Protein AF-A0A060Z391-F1 (afdb_monomer)

Organism: Oncorhynchus mykiss (NCBI:txid8022)

Nearest PDB structures (foldseek):
  8oxc-assembly1_A  TM=9.057E-01  e=5.225E-06  Homo sapiens
  8ox9-assembly1_A  TM=9.191E-01  e=5.754E-05  Homo sapiens
  7kyc-assembly1_A  TM=9.332E-01  e=1.771E-03  Saccharomyces cerevisiae S288C
  7kya-assembly1_A  TM=8.882E-01  e=2.962E-03  Saccharomyces cerevisiae S288C
  7ky9-assembly1_A  TM=8.196E-01  e=1.771E-03  Saccharomyces cerevisiae S288C

Secondary structure (DSSP, 8-state):
-EEEEETTEEEE--SSHHHHHHHHHHHHTTEEEEEE-SSEEEEEETTEEEEEEEEEEEEEETTTTEEEEEEEE---

Mean predicted aligned error: 4.72 Å

Solvent-accessible surface area (backbone atoms only — not comparable to full-atom values): 4571 Å² total; per-residue (Å²): 88,58,44,74,85,48,96,90,46,71,44,69,54,53,98,43,72,66,59,35,50,50,55,54,51,38,39,77,72,37,37,36,77,62,47,71,58,94,55,30,40,35,32,31,52,77,84,42,84,44,61,30,40,44,76,44,77,44,70,71,37,89,89,73,73,46,65,50,73,43,67,48,70,79,78,126

Foldseek 3Di:
DWDDPDVVDTQDDDPDPVVRVVQVVCVVVQWHFDDDDPFWTWIGHNNRIWIWGWPDWADADPVVNDTDTDTDTPPD

InterPro domains:
  IPR023299 P-type ATPase, cytoplasmic domain N [G3DSA:3.40.1110.10] (1-76)
  IPR023299 P-type ATPase, cytoplasmic domain N [SSF81660] (6-74)

pLDDT: mean 88.85, std 9.88, range [55.25, 96.75]

Sequence (76 aa):
MPEEKKEGELYYQAQSPDEGALVTAARNFGFVFRSRTPESITVVEMGELVTYELLAVLDFNNVRKRMSVIGESNKH

Radius of gyration: 13.27 Å; Cα contacts (8 Å, |Δi|>4): 119; chains: 1; bounding box: 34×26×38 Å

Structure (mmCIF, N/CA/C/O backbone):
data_AF-A0A060Z391-F1
#
_entry.id   AF-A0A060Z391-F1
#
loop_
_atom_site.group_PDB
_atom_site.id
_atom_site.type_symbol
_atom_site.label_atom_id
_atom_site.label_alt_id
_atom_site.label_comp_id
_atom_site.label_asym_id
_atom_site.label_entity_id
_atom_site.label_seq_id
_atom_site.pdbx_PDB_ins_code
_atom_site.Cartn_x
_atom_site.Cartn_y
_atom_site.Cartn_z
_atom_site.occupancy
_atom_site.B_iso_or_equiv
_atom_site.auth_seq_id
_atom_site.auth_comp_id
_atom_site.auth_asym_id
_atom_site.auth_atom_id
_atom_site.pdbx_PDB_model_num
ATOM 1 N N . MET A 1 1 ? 5.732 -2.076 5.576 1.00 78.56 1 MET A N 1
ATOM 2 C CA . MET A 1 1 ? 4.766 -2.418 6.640 1.00 78.56 1 MET A CA 1
ATOM 3 C C . MET A 1 1 ? 4.504 -1.189 7.496 1.00 78.56 1 MET A C 1
ATOM 5 O O . MET A 1 1 ? 5.414 -0.371 7.611 1.00 78.56 1 MET A O 1
ATOM 9 N N . PRO A 1 2 ? 3.283 -1.014 8.021 1.00 78.38 2 PRO A N 1
ATOM 10 C CA . PRO A 1 2 ? 2.980 0.057 8.956 1.00 78.38 2 PRO A CA 1
ATOM 11 C C . PRO A 1 2 ? 3.488 -0.306 10.357 1.00 78.38 2 PRO A C 1
ATOM 13 O O . PRO A 1 2 ? 3.278 -1.421 10.826 1.00 78.38 2 PRO A O 1
ATOM 16 N N . GLU A 1 3 ? 4.147 0.635 11.02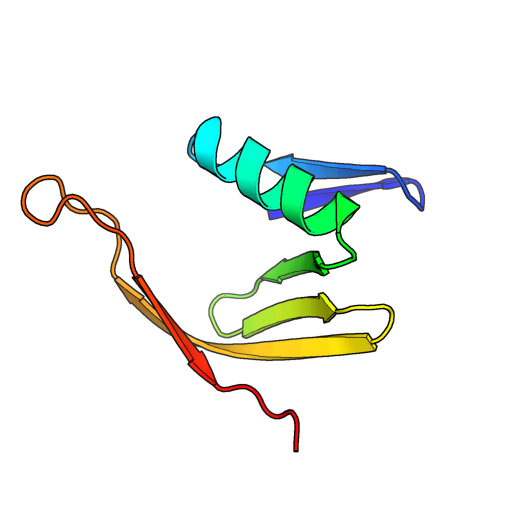1 1.00 77.25 3 GLU A N 1
ATOM 17 C CA . GLU A 1 3 ? 4.498 0.567 12.438 1.00 77.25 3 GLU A CA 1
ATOM 18 C C . GLU A 1 3 ? 3.700 1.629 13.193 1.00 77.25 3 GLU A C 1
ATOM 20 O O . GLU A 1 3 ? 3.777 2.816 12.871 1.00 77.25 3 GLU A O 1
ATOM 25 N N . GLU A 1 4 ? 2.942 1.213 14.205 1.00 72.06 4 GLU A N 1
ATOM 26 C CA . GLU A 1 4 ? 2.186 2.116 15.073 1.00 72.06 4 GLU A CA 1
ATOM 27 C C . GLU A 1 4 ? 2.950 2.265 16.393 1.00 72.06 4 GLU A C 1
ATOM 29 O O . GLU A 1 4 ? 3.039 1.327 17.185 1.00 72.06 4 GLU A O 1
ATOM 34 N N . LYS A 1 5 ? 3.579 3.428 16.605 1.00 59.88 5 LYS A N 1
ATOM 35 C CA . LYS A 1 5 ? 4.350 3.700 17.836 1.00 59.88 5 LYS A CA 1
ATOM 36 C C . LYS A 1 5 ? 3.480 4.297 18.946 1.00 59.88 5 LYS A C 1
ATOM 38 O O . LYS A 1 5 ? 3.785 4.103 20.121 1.00 59.88 5 LYS A O 1
ATOM 43 N N . LYS A 1 6 ? 2.409 5.003 18.567 1.00 61.00 6 LYS A N 1
ATOM 44 C CA . LYS A 1 6 ? 1.345 5.584 19.406 1.00 61.00 6 LYS A CA 1
ATOM 45 C C . LYS A 1 6 ? 0.061 5.681 18.578 1.00 61.00 6 LYS A C 1
ATOM 47 O O . LYS A 1 6 ? 0.139 5.730 17.351 1.00 61.00 6 LYS A O 1
ATOM 52 N N . GLU A 1 7 ? -1.094 5.769 19.233 1.00 55.25 7 GLU A N 1
ATOM 53 C CA . GLU A 1 7 ? -2.384 6.018 18.573 1.00 55.25 7 GLU A CA 1
ATOM 54 C C . GLU A 1 7 ? -2.291 7.285 17.695 1.00 55.25 7 GLU A C 1
ATOM 56 O O . GLU A 1 7 ? -2.083 8.390 18.195 1.00 55.25 7 GLU A O 1
ATOM 61 N N . GLY A 1 8 ? -2.359 7.115 16.369 1.00 62.41 8 GLY A N 1
ATOM 62 C CA . GLY A 1 8 ? -2.240 8.202 15.384 1.00 62.41 8 GLY A CA 1
ATOM 63 C C . GLY A 1 8 ? -0.849 8.400 1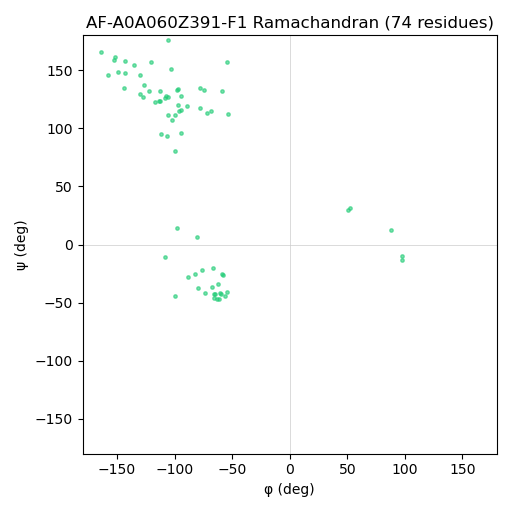4.752 1.00 62.41 8 GLY A C 1
ATOM 64 O O . GLY A 1 8 ? -0.747 9.041 13.698 1.00 62.41 8 GLY A O 1
ATOM 65 N N . GLU A 1 9 ? 0.210 7.799 15.300 1.00 69.38 9 GLU A N 1
ATOM 66 C CA . GLU A 1 9 ? 1.567 7.818 14.731 1.00 69.38 9 GLU A CA 1
ATOM 67 C C . GLU A 1 9 ? 1.860 6.519 13.972 1.00 69.38 9 GLU A C 1
ATOM 69 O O . GLU A 1 9 ? 2.504 5.595 14.474 1.00 69.38 9 GLU A O 1
ATOM 74 N N . LEU A 1 10 ? 1.354 6.472 12.737 1.00 79.06 10 LEU A N 1
ATOM 75 C CA . LEU A 1 10 ? 1.551 5.374 11.794 1.00 79.06 10 LEU A CA 1
ATOM 76 C C . LEU A 1 10 ? 2.716 5.697 10.846 1.00 79.06 10 LEU A C 1
ATOM 78 O O . LEU A 1 10 ? 2.630 6.645 10.057 1.00 79.06 10 LEU A O 1
ATOM 82 N N . TYR A 1 11 ? 3.793 4.916 10.929 1.00 83.00 11 TYR A N 1
ATOM 83 C CA . TYR A 1 11 ? 4.987 5.044 10.093 1.00 83.00 11 TYR A CA 1
ATOM 84 C C . TYR A 1 11 ? 5.027 3.934 9.045 1.00 83.00 11 TYR A C 1
ATOM 86 O O . TYR A 1 11 ? 4.948 2.756 9.380 1.00 83.00 11 TYR A O 1
ATOM 94 N N . TYR A 1 12 ? 5.182 4.292 7.771 1.00 86.25 12 TYR A N 1
ATOM 95 C CA . TYR A 1 12 ? 5.258 3.315 6.687 1.00 86.25 12 TYR A CA 1
ATOM 96 C C . TYR A 1 12 ? 6.707 3.009 6.319 1.00 86.25 12 TYR A C 1
ATOM 98 O O . TYR A 1 12 ? 7.443 3.884 5.871 1.00 86.25 12 TYR A O 1
ATOM 106 N N . GLN A 1 13 ? 7.096 1.743 6.442 1.00 86.62 13 GLN A N 1
ATOM 107 C CA . GLN A 1 13 ? 8.315 1.229 5.824 1.00 86.62 13 GLN A CA 1
ATOM 108 C C . GLN A 1 13 ? 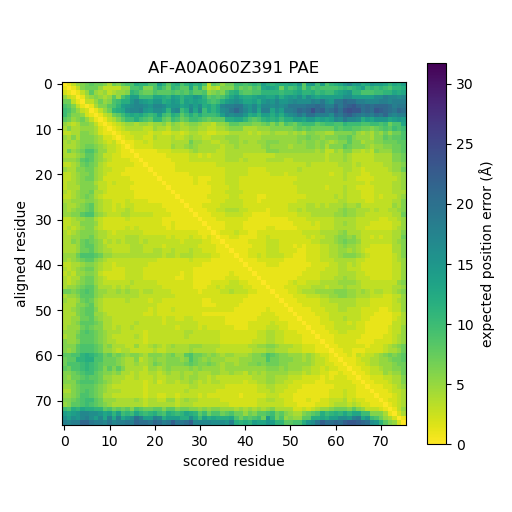7.992 0.730 4.413 1.00 86.62 13 GLN A C 1
ATOM 110 O O . GLN A 1 13 ? 7.175 -0.187 4.255 1.00 86.62 13 GLN A O 1
ATOM 115 N N . ALA A 1 14 ? 8.622 1.324 3.403 1.00 88.00 14 ALA A N 1
ATOM 116 C CA . ALA A 1 14 ? 8.454 0.980 1.992 1.00 88.00 14 ALA A CA 1
ATOM 117 C C . ALA A 1 14 ? 9.793 0.552 1.372 1.00 88.00 14 ALA A C 1
ATOM 119 O O . ALA A 1 14 ? 10.854 0.902 1.890 1.00 88.00 14 ALA A O 1
ATOM 120 N N . GLN A 1 15 ? 9.747 -0.215 0.278 1.00 85.50 15 GLN A N 1
ATOM 121 C CA . GLN A 1 15 ? 10.961 -0.662 -0.420 1.00 85.50 15 GLN A CA 1
ATOM 122 C C . GLN A 1 15 ? 11.592 0.460 -1.250 1.00 85.50 15 GLN A C 1
ATOM 124 O O . GLN A 1 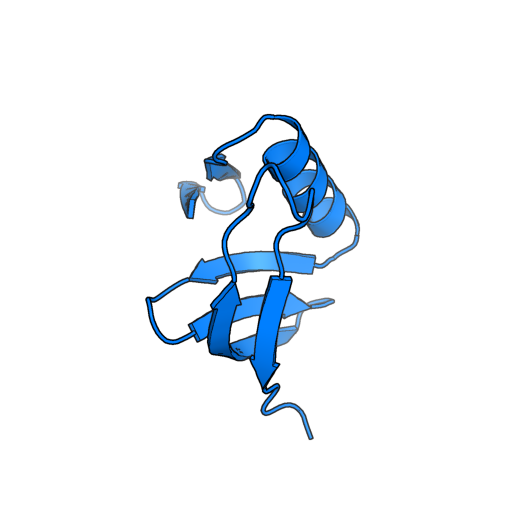15 ? 12.788 0.426 -1.533 1.00 85.50 15 GLN A O 1
ATOM 129 N N . SER A 1 16 ? 10.798 1.471 -1.604 1.00 89.81 16 SER A N 1
ATOM 130 C CA . SER A 1 16 ? 11.245 2.678 -2.288 1.00 89.81 16 SER A CA 1
ATOM 131 C C . SER A 1 16 ? 10.632 3.940 -1.660 1.00 89.81 16 SER A C 1
ATOM 133 O O . SER A 1 16 ? 9.552 3.876 -1.061 1.00 89.81 16 SER A O 1
ATOM 135 N N . PRO A 1 17 ? 11.295 5.106 -1.786 1.00 91.62 17 PRO A N 1
ATOM 136 C CA . PRO A 1 17 ? 10.760 6.373 -1.287 1.00 91.62 17 PRO A CA 1
ATOM 137 C C . PRO A 1 17 ? 9.447 6.770 -1.976 1.00 91.62 17 PRO A C 1
ATOM 139 O O . PRO A 1 17 ? 8.561 7.318 -1.320 1.00 91.62 17 PRO A O 1
ATOM 142 N N . ASP A 1 18 ? 9.293 6.442 -3.261 1.00 91.62 18 ASP A N 1
ATOM 143 C CA . ASP A 1 18 ? 8.092 6.759 -4.038 1.00 91.62 18 ASP A CA 1
ATOM 144 C C . ASP A 1 18 ? 6.869 6.000 -3.509 1.00 91.62 18 ASP A C 1
ATOM 146 O O . ASP A 1 18 ? 5.821 6.595 -3.264 1.00 91.62 18 ASP A O 1
ATOM 150 N N . GLU A 1 19 ? 7.010 4.699 -3.240 1.00 91.12 19 GLU A N 1
ATOM 151 C CA . GLU A 1 19 ? 5.950 3.900 -2.614 1.00 91.12 19 GLU A CA 1
ATOM 152 C C . GLU A 1 19 ? 5.566 4.448 -1.234 1.00 91.12 19 GLU A C 1
ATOM 154 O O . GLU A 1 19 ? 4.381 4.563 -0.916 1.00 91.12 19 GLU A O 1
ATOM 159 N N . GLY A 1 20 ? 6.553 4.836 -0.419 1.00 92.00 20 GLY A N 1
ATOM 160 C CA . GLY A 1 20 ? 6.305 5.440 0.892 1.00 92.00 20 GLY A CA 1
ATOM 161 C C . GLY A 1 20 ? 5.518 6.750 0.796 1.00 92.00 20 GLY A C 1
ATOM 162 O O . GLY A 1 20 ? 4.578 6.972 1.567 1.00 92.00 20 GLY A O 1
ATOM 163 N N . ALA A 1 21 ? 5.854 7.596 -0.179 1.00 92.88 21 ALA A N 1
ATOM 164 C CA . ALA A 1 21 ? 5.142 8.840 -0.448 1.00 92.88 21 ALA A CA 1
ATOM 165 C C . ALA A 1 21 ? 3.700 8.589 -0.921 1.00 92.88 21 ALA A C 1
ATOM 167 O O . ALA A 1 21 ? 2.783 9.243 -0.423 1.00 92.88 21 ALA A O 1
ATOM 168 N N . LEU A 1 22 ? 3.478 7.610 -1.807 1.00 93.88 22 LEU A N 1
ATOM 169 C CA . LEU A 1 22 ? 2.142 7.239 -2.290 1.00 93.88 22 LEU A CA 1
ATOM 170 C C . LEU A 1 22 ? 1.229 6.763 -1.152 1.00 93.88 22 LEU A C 1
ATOM 172 O O . LEU A 1 22 ? 0.100 7.240 -1.032 1.00 93.88 22 LEU A O 1
ATOM 176 N N . VAL A 1 23 ? 1.718 5.880 -0.275 1.00 93.12 23 VAL A N 1
ATOM 177 C CA . VAL A 1 23 ? 0.935 5.375 0.870 1.00 93.12 23 VAL A CA 1
ATOM 178 C C . VAL A 1 23 ? 0.671 6.486 1.895 1.00 93.12 23 VAL A C 1
ATOM 180 O O . VAL A 1 23 ? -0.422 6.579 2.458 1.00 93.12 23 VAL A O 1
ATOM 183 N N . THR A 1 24 ? 1.642 7.378 2.105 1.00 92.00 24 THR A N 1
ATOM 184 C CA . THR A 1 24 ? 1.470 8.545 2.983 1.00 92.00 24 THR A CA 1
ATOM 185 C C . THR A 1 24 ? 0.431 9.519 2.428 1.00 92.00 24 THR A C 1
ATOM 187 O O . THR A 1 24 ? -0.414 10.006 3.177 1.00 92.00 24 THR A O 1
ATOM 190 N N . ALA A 1 25 ? 0.444 9.780 1.120 1.00 94.25 25 ALA A N 1
ATOM 191 C CA . ALA A 1 25 ? -0.562 10.613 0.476 1.00 94.25 25 ALA A CA 1
ATOM 192 C C . ALA A 1 25 ? -1.956 9.981 0.582 1.00 94.25 25 ALA A C 1
ATOM 194 O O . ALA A 1 25 ? -2.885 10.657 1.012 1.00 94.25 25 ALA A O 1
ATOM 195 N N . ALA A 1 26 ? -2.098 8.683 0.286 1.00 94.69 26 ALA A N 1
ATOM 196 C CA . ALA A 1 26 ? -3.369 7.961 0.398 1.00 94.69 26 ALA A CA 1
ATOM 197 C C . ALA A 1 26 ? -3.990 8.085 1.802 1.00 94.69 26 ALA A C 1
ATOM 199 O O . ALA A 1 26 ? -5.183 8.374 1.928 1.00 94.69 26 ALA A O 1
ATOM 200 N N . ARG A 1 27 ? -3.164 7.997 2.856 1.00 92.44 27 ARG A N 1
ATOM 201 C CA . ARG A 1 27 ? -3.591 8.232 4.246 1.00 92.44 27 ARG A CA 1
ATOM 202 C C . ARG A 1 27 ? -4.230 9.611 4.425 1.00 92.44 27 ARG A C 1
ATOM 204 O O . ARG A 1 27 ? -5.268 9.711 5.074 1.00 92.44 27 ARG A O 1
ATOM 211 N N . ASN A 1 28 ? -3.639 10.657 3.849 1.00 91.56 28 ASN A N 1
ATOM 212 C CA . ASN A 1 28 ? -4.161 12.025 3.943 1.00 91.56 28 ASN A CA 1
ATOM 213 C C . ASN A 1 28 ? -5.502 12.202 3.210 1.00 91.56 28 ASN A C 1
ATOM 215 O O . ASN A 1 28 ? -6.246 13.125 3.528 1.00 91.56 28 ASN A O 1
ATOM 219 N N . PHE A 1 29 ? -5.825 11.310 2.271 1.00 94.81 29 PHE A N 1
ATOM 220 C CA . PHE A 1 29 ? -7.099 11.276 1.548 1.00 94.81 29 PHE A CA 1
ATOM 221 C C . PHE A 1 29 ? -8.110 10.275 2.129 1.00 94.81 29 PHE A C 1
ATOM 223 O O . PHE A 1 29 ? -9.104 9.970 1.479 1.00 94.81 29 PHE A O 1
ATOM 230 N N . GLY A 1 30 ? -7.886 9.768 3.346 1.00 92.88 30 GLY A N 1
ATOM 231 C CA . GLY A 1 30 ? -8.833 8.879 4.025 1.00 92.88 30 GLY A CA 1
ATOM 232 C C . GLY A 1 30 ? -8.666 7.392 3.707 1.00 92.88 30 GLY A C 1
ATOM 233 O O . GLY A 1 30 ? -9.533 6.609 4.080 1.00 92.88 30 GLY A O 1
ATOM 234 N N . PHE A 1 31 ? -7.561 6.990 3.071 1.00 95.12 31 PHE A N 1
ATOM 235 C CA . PHE A 1 31 ? -7.218 5.590 2.802 1.00 95.12 31 PHE A CA 1
ATOM 236 C C . PHE A 1 31 ? -5.992 5.185 3.623 1.00 95.12 31 PHE A C 1
ATOM 238 O O . PHE A 1 31 ? -4.848 5.428 3.237 1.00 95.12 31 PHE A O 1
ATOM 245 N N . VAL A 1 32 ? -6.212 4.591 4.793 1.00 94.38 32 VAL A N 1
ATOM 246 C CA . VAL A 1 32 ? -5.136 4.263 5.739 1.00 94.38 32 VAL A CA 1
ATOM 247 C C . VAL A 1 32 ? -4.765 2.793 5.621 1.00 94.38 32 VAL A C 1
ATOM 249 O O . VAL A 1 32 ? -5.531 1.923 6.026 1.00 94.38 32 VAL A O 1
ATOM 252 N N . PHE A 1 33 ? -3.570 2.501 5.113 1.00 93.44 33 PHE A N 1
ATOM 253 C CA . PHE A 1 33 ? -3.033 1.141 5.102 1.00 93.44 33 PHE A CA 1
ATOM 254 C C . PHE A 1 33 ? -2.719 0.689 6.538 1.00 93.44 33 PHE A C 1
ATOM 256 O O . PHE A 1 33 ? -1.862 1.270 7.201 1.00 93.44 33 PHE A O 1
ATOM 263 N N . ARG A 1 34 ? -3.429 -0.325 7.046 1.00 92.00 34 ARG A N 1
ATOM 264 C CA . ARG A 1 34 ? -3.344 -0.747 8.456 1.00 92.00 34 ARG A CA 1
ATOM 265 C C . ARG A 1 34 ? -2.456 -1.953 8.673 1.00 92.00 34 ARG A C 1
ATOM 267 O O . ARG A 1 34 ? -1.690 -1.965 9.628 1.00 92.00 34 ARG A O 1
ATOM 274 N N . SER A 1 35 ? -2.569 -2.965 7.827 1.00 91.12 35 SER A N 1
ATOM 275 C CA . SER A 1 35 ? -1.768 -4.180 7.944 1.00 91.12 35 SER A CA 1
ATOM 276 C C . SER A 1 35 ? -1.814 -4.990 6.655 1.00 91.12 35 SER A C 1
ATOM 278 O O . SER A 1 35 ? -2.631 -4.757 5.764 1.00 91.12 35 SER A O 1
ATOM 280 N N . ARG A 1 36 ? -0.891 -5.944 6.557 1.00 91.00 36 ARG A N 1
ATOM 281 C CA . ARG A 1 36 ? -0.833 -6.931 5.485 1.00 91.00 36 ARG A CA 1
ATOM 282 C C . ARG A 1 36 ? -0.359 -8.259 6.062 1.00 91.00 36 ARG A C 1
ATOM 284 O O . ARG A 1 36 ? 0.635 -8.281 6.788 1.00 91.00 36 ARG A O 1
ATOM 291 N N . THR A 1 37 ? -1.028 -9.340 5.692 1.00 92.12 37 THR A N 1
ATOM 292 C CA . THR A 1 37 ? -0.538 -10.717 5.838 1.00 92.12 37 THR A CA 1
ATOM 293 C C . THR A 1 37 ? -0.130 -11.250 4.455 1.00 92.12 37 THR A C 1
ATOM 295 O O . THR A 1 37 ? -0.280 -10.539 3.453 1.00 92.12 37 THR A O 1
ATOM 298 N N . PRO A 1 38 ? 0.434 -12.464 4.347 1.00 93.25 38 PRO A N 1
ATOM 299 C CA . PRO A 1 38 ? 0.668 -13.065 3.036 1.00 93.25 38 PRO A CA 1
ATOM 300 C C . PRO A 1 38 ? -0.619 -13.247 2.208 1.00 93.25 38 PRO A C 1
ATOM 302 O O . PRO A 1 38 ? -0.539 -13.217 0.985 1.00 93.25 38 PRO A O 1
ATOM 305 N N . GLU A 1 39 ? -1.783 -13.363 2.854 1.00 95.38 39 GLU A N 1
ATOM 306 C CA . GLU A 1 39 ? -3.081 -13.647 2.226 1.00 95.38 39 GLU A CA 1
ATOM 307 C C . GLU A 1 39 ? -4.047 -12.454 2.194 1.00 95.38 39 GLU A C 1
ATOM 309 O O . GLU A 1 39 ? -5.077 -12.534 1.532 1.00 95.38 39 GLU A O 1
ATOM 314 N N . SER A 1 40 ? -3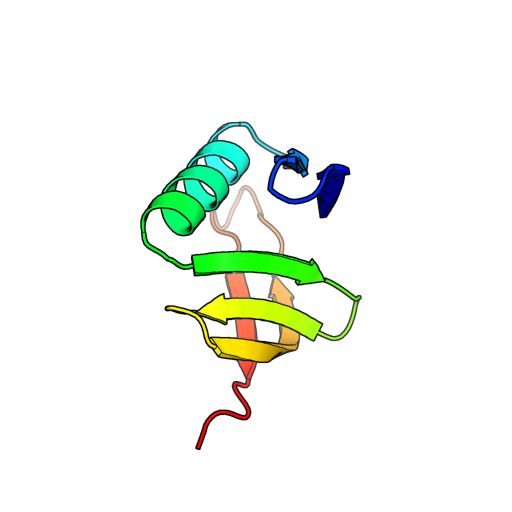.779 -11.348 2.897 1.00 95.19 40 SER A N 1
ATOM 315 C CA . SER A 1 40 ? -4.713 -10.215 2.925 1.00 95.19 40 SER A CA 1
ATOM 316 C C . SER A 1 40 ? -4.067 -8.853 3.162 1.00 95.19 40 SER A C 1
ATOM 318 O O . SER A 1 40 ? -2.937 -8.726 3.644 1.00 95.19 40 SER A O 1
ATOM 320 N N . ILE A 1 41 ? -4.807 -7.806 2.803 1.00 95.06 41 ILE A N 1
ATOM 321 C CA . ILE A 1 41 ? -4.465 -6.403 3.035 1.00 95.06 41 ILE A CA 1
ATOM 322 C C . ILE A 1 41 ? -5.640 -5.725 3.734 1.00 95.06 41 ILE A C 1
ATOM 324 O O . ILE A 1 41 ? -6.757 -5.736 3.223 1.00 95.06 41 ILE A O 1
ATOM 328 N N . THR A 1 42 ? -5.375 -5.077 4.866 1.00 94.06 42 THR A N 1
ATOM 329 C CA . THR A 1 42 ? -6.384 -4.331 5.621 1.00 94.06 42 THR A CA 1
ATOM 330 C C . THR A 1 42 ? -6.154 -2.833 5.470 1.00 94.06 42 THR A C 1
ATOM 332 O O . THR A 1 42 ? -5.057 -2.320 5.728 1.00 94.06 42 THR A O 1
ATOM 335 N N . VAL A 1 43 ? -7.206 -2.116 5.086 1.00 94.25 43 VAL A N 1
ATOM 336 C CA . VAL A 1 43 ? -7.215 -0.666 4.863 1.00 94.25 43 VAL A CA 1
ATOM 337 C C . VAL A 1 43 ? -8.400 -0.058 5.610 1.00 94.25 43 VAL A C 1
ATOM 339 O O . VAL A 1 43 ? -9.448 -0.681 5.732 1.00 94.25 43 VAL A O 1
ATOM 342 N N . VAL A 1 44 ? -8.249 1.159 6.126 1.00 94.12 44 VAL A N 1
ATOM 343 C CA . VAL A 1 44 ? -9.399 1.990 6.501 1.00 94.12 44 VAL A CA 1
ATOM 344 C C . VAL A 1 44 ? -9.725 2.893 5.324 1.00 94.12 44 VAL A C 1
ATOM 346 O O . VAL A 1 44 ? -8.905 3.735 4.966 1.00 94.12 44 VAL A O 1
ATOM 349 N N . GLU A 1 45 ? 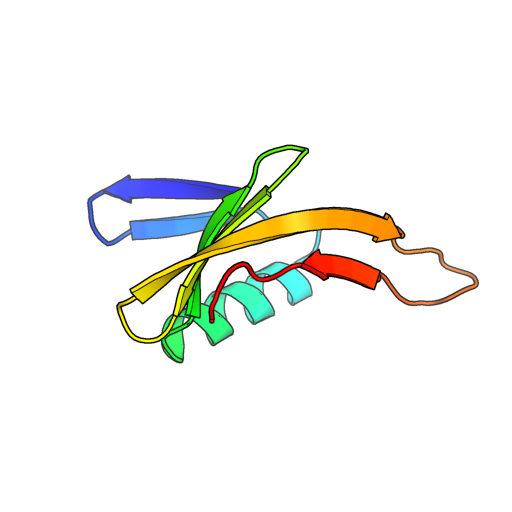-10.903 2.725 4.741 1.00 94.69 45 GLU A N 1
ATOM 350 C CA . GLU A 1 45 ? -11.423 3.520 3.633 1.00 94.69 45 GLU A CA 1
ATOM 351 C C . GLU A 1 45 ? -12.496 4.460 4.152 1.00 94.69 45 GLU A C 1
ATOM 353 O O . GLU A 1 45 ? -13.570 4.020 4.555 1.00 94.69 45 GLU A O 1
ATOM 358 N N . MET A 1 46 ? -12.222 5.761 4.163 1.00 94.00 46 MET A N 1
ATOM 359 C CA . MET A 1 46 ? -13.199 6.778 4.565 1.00 94.00 46 MET A CA 1
ATOM 360 C C . MET A 1 46 ? -13.843 6.507 5.941 1.00 94.00 46 MET A C 1
ATOM 362 O O . MET A 1 46 ? -14.986 6.879 6.186 1.00 94.00 46 MET A O 1
ATOM 366 N N . GLY A 1 47 ? -13.096 5.870 6.851 1.00 92.44 47 GLY A N 1
ATOM 367 C CA . GLY A 1 47 ? -13.551 5.499 8.195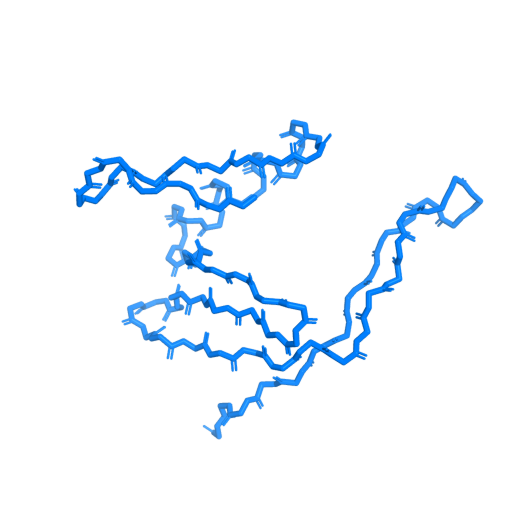 1.00 92.44 47 GLY A CA 1
ATOM 368 C C . GLY A 1 47 ? -14.027 4.049 8.348 1.00 92.44 47 GLY A C 1
ATOM 369 O O . GLY A 1 47 ? -14.181 3.593 9.478 1.00 92.44 47 GLY A O 1
ATOM 370 N N . GLU A 1 48 ? -14.189 3.299 7.259 1.00 94.00 48 GLU A N 1
ATOM 371 C CA . GLU A 1 48 ? -14.597 1.891 7.289 1.00 94.00 48 GLU A CA 1
ATOM 372 C C . GLU A 1 48 ? -13.395 0.953 7.177 1.00 94.00 48 GLU A C 1
ATOM 374 O O . GLU A 1 48 ? -12.545 1.120 6.307 1.00 94.00 48 GLU A O 1
ATOM 379 N N . LEU A 1 49 ? -13.325 -0.064 8.037 1.00 93.69 49 LEU A N 1
ATOM 380 C CA . LEU A 1 49 ? -12.297 -1.098 7.937 1.00 93.69 49 LEU A CA 1
ATOM 381 C C . LEU A 1 49 ? -12.664 -2.090 6.824 1.00 93.69 49 LEU A C 1
ATOM 383 O O . LEU A 1 49 ? -13.677 -2.781 6.920 1.00 93.69 49 LEU A O 1
ATOM 387 N N . VAL A 1 50 ? -11.824 -2.182 5.796 1.00 95.31 50 VAL A N 1
ATOM 388 C CA . VAL A 1 50 ? -11.998 -3.072 4.643 1.00 95.31 50 VAL A CA 1
ATOM 389 C C . VAL A 1 50 ? -10.789 -3.994 4.530 1.00 95.31 50 VAL A C 1
ATOM 391 O O . VAL A 1 50 ? -9.640 -3.551 4.588 1.00 95.31 50 VAL A O 1
ATOM 394 N N . THR A 1 51 ? -11.055 -5.287 4.354 1.00 95.38 51 THR A N 1
ATOM 395 C CA . THR A 1 51 ? -10.025 -6.307 4.142 1.00 95.38 51 THR A CA 1
ATOM 396 C C . THR A 1 51 ? -10.155 -6.873 2.737 1.00 95.38 51 THR A C 1
ATOM 398 O O . THR A 1 51 ? -11.206 -7.393 2.363 1.00 95.38 51 THR A O 1
ATOM 401 N N . TYR A 1 52 ? -9.063 -6.787 1.989 1.00 95.81 52 TYR A N 1
ATOM 402 C CA . TYR A 1 52 ? -8.900 -7.362 0.663 1.00 95.81 52 TYR A CA 1
ATOM 403 C C . TYR A 1 52 ? -8.183 -8.704 0.770 1.00 95.81 52 TYR A C 1
ATOM 405 O O . TYR A 1 52 ? -7.148 -8.790 1.438 1.00 95.81 52 TYR A O 1
ATOM 413 N N . GLU A 1 53 ? -8.687 -9.728 0.089 1.00 96.75 53 GLU A N 1
ATOM 414 C CA . GLU A 1 53 ? -7.943 -10.973 -0.106 1.00 96.75 53 GLU A CA 1
ATOM 415 C C . GLU A 1 53 ? -6.846 -10.751 -1.149 1.00 96.75 53 GLU A C 1
ATOM 417 O O . GLU A 1 53 ? -7.081 -10.145 -2.196 1.00 96.75 53 GLU A O 1
ATOM 422 N N . LEU A 1 54 ? -5.631 -11.208 -0.857 1.00 96.19 54 LEU A N 1
ATOM 423 C CA . LEU A 1 54 ? -4.469 -11.064 -1.719 1.00 96.19 54 LEU A CA 1
ATOM 424 C C . 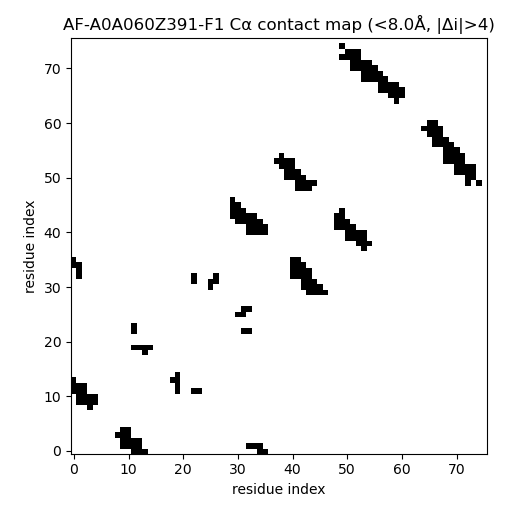LEU A 1 54 ? -4.313 -12.314 -2.588 1.00 96.19 54 LEU A C 1
ATOM 426 O O . LEU A 1 54 ? -3.698 -13.296 -2.184 1.00 96.19 54 LEU A O 1
ATOM 430 N N . LEU A 1 55 ? -4.840 -12.251 -3.809 1.00 96.38 55 LEU A N 1
ATOM 431 C CA . LEU A 1 55 ? -4.853 -13.386 -4.734 1.00 96.38 55 LEU A CA 1
ATOM 432 C C . LEU A 1 55 ? -3.511 -13.581 -5.445 1.00 96.38 55 LEU A C 1
ATOM 434 O O . LEU A 1 55 ? -3.088 -14.708 -5.696 1.00 96.38 55 LEU A O 1
ATOM 438 N N . ALA A 1 56 ? -2.833 -12.486 -5.803 1.00 95.38 56 ALA A N 1
ATOM 439 C CA . ALA A 1 56 ? -1.512 -12.557 -6.415 1.00 95.38 56 ALA A CA 1
ATOM 440 C C . ALA A 1 56 ? -0.721 -11.259 -6.253 1.00 95.38 56 ALA A C 1
ATOM 442 O O . ALA A 1 56 ? -1.261 -10.158 -6.361 1.00 95.38 56 ALA A O 1
ATOM 443 N N . VAL A 1 57 ? 0.597 -11.396 -6.114 1.00 93.38 57 VAL A N 1
ATOM 444 C CA . VAL A 1 57 ? 1.555 -10.296 -6.255 1.00 93.38 57 VAL A CA 1
ATOM 445 C C . VAL A 1 57 ? 2.465 -10.609 -7.435 1.00 93.38 57 VAL A C 1
ATOM 447 O O . VAL A 1 57 ? 3.110 -11.652 -7.487 1.00 93.38 57 VAL A O 1
ATOM 450 N N . LEU A 1 58 ? 2.493 -9.704 -8.406 1.00 94.69 58 LEU A N 1
ATOM 451 C CA . LEU A 1 58 ? 3.378 -9.749 -9.559 1.00 94.69 58 LEU A CA 1
ATOM 452 C C . LEU A 1 58 ? 4.449 -8.684 -9.356 1.00 94.69 58 LEU A C 1
ATOM 454 O O . LEU A 1 58 ? 4.243 -7.520 -9.722 1.00 94.69 58 LEU A O 1
ATOM 458 N N . ASP A 1 59 ? 5.575 -9.100 -8.782 1.00 92.06 59 ASP A N 1
ATOM 459 C CA . ASP A 1 59 ? 6.677 -8.214 -8.421 1.00 92.06 59 ASP A CA 1
ATOM 460 C C . ASP A 1 59 ? 7.175 -7.361 -9.592 1.00 92.06 59 ASP A C 1
ATOM 462 O O . ASP A 1 59 ? 7.008 -7.678 -10.783 1.00 92.06 59 ASP A O 1
ATOM 466 N N . PHE A 1 60 ? 7.811 -6.250 -9.225 1.00 89.25 60 PHE A N 1
ATOM 467 C CA . PHE A 1 60 ? 8.454 -5.380 -10.188 1.00 89.25 60 PHE A CA 1
ATOM 468 C C . PHE A 1 60 ? 9.523 -6.148 -10.970 1.00 89.25 60 PHE A C 1
ATOM 470 O O . PHE A 1 60 ? 10.384 -6.827 -10.416 1.00 89.25 60 PHE A O 1
ATOM 477 N N . ASN A 1 61 ? 9.492 -5.997 -12.290 1.00 91.69 61 ASN A N 1
ATOM 478 C CA . ASN A 1 61 ? 10.483 -6.572 -13.186 1.00 91.69 61 ASN A CA 1
ATOM 479 C C . ASN A 1 61 ? 10.994 -5.476 -14.125 1.00 91.69 61 ASN A C 1
ATOM 481 O O . ASN A 1 61 ? 10.188 -4.815 -14.775 1.00 91.69 61 ASN A O 1
ATOM 485 N N . ASN A 1 62 ? 12.317 -5.323 -14.246 1.00 89.94 62 ASN A N 1
ATOM 486 C CA . ASN A 1 62 ? 12.960 -4.306 -15.091 1.00 89.94 62 ASN A CA 1
ATOM 487 C C . ASN A 1 62 ? 12.567 -4.375 -16.581 1.00 89.94 62 ASN A C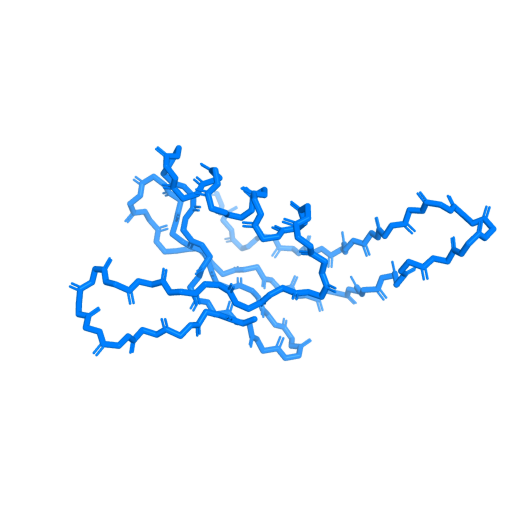 1
ATOM 489 O O . ASN A 1 62 ? 12.568 -3.348 -17.258 1.00 89.94 62 ASN A O 1
ATOM 493 N N . VAL A 1 63 ? 12.176 -5.548 -17.090 1.00 95.06 63 VAL A N 1
ATOM 494 C CA . VAL A 1 63 ? 11.634 -5.715 -18.450 1.00 95.06 63 VAL A CA 1
ATOM 495 C C . VAL A 1 63 ? 10.202 -5.176 -18.540 1.00 95.06 63 VAL A C 1
ATOM 497 O O . VAL A 1 63 ? 9.849 -4.508 -19.507 1.00 95.06 63 VAL A O 1
ATOM 500 N N . ARG A 1 64 ? 9.369 -5.434 -17.522 1.00 93.62 64 ARG A N 1
ATOM 501 C CA . ARG A 1 64 ? 7.953 -5.013 -17.486 1.00 93.62 64 ARG A CA 1
ATOM 502 C C . ARG A 1 64 ? 7.766 -3.565 -17.025 1.00 93.62 64 ARG A C 1
ATOM 504 O O . ARG A 1 64 ? 6.736 -2.974 -17.341 1.00 93.62 64 ARG A O 1
ATOM 511 N N . LYS A 1 65 ? 8.718 -3.035 -16.249 1.00 93.25 65 LYS A N 1
ATOM 512 C CA . LYS A 1 65 ? 8.707 -1.721 -15.583 1.00 93.25 65 LYS A CA 1
ATOM 513 C C . LYS A 1 65 ? 7.434 -1.439 -14.772 1.00 93.25 65 LYS A C 1
ATOM 515 O O . LYS A 1 65 ? 7.017 -0.294 -14.649 1.00 93.25 65 LYS A O 1
ATOM 520 N N . ARG A 1 66 ? 6.796 -2.485 -14.240 1.00 93.19 66 ARG A N 1
ATOM 521 C CA . ARG A 1 66 ? 5.583 -2.378 -13.420 1.00 93.19 66 ARG A CA 1
ATOM 522 C C . ARG A 1 66 ? 5.511 -3.485 -12.380 1.00 93.19 66 ARG A C 1
ATOM 524 O O . ARG A 1 66 ? 5.952 -4.603 -12.651 1.00 93.19 66 ARG A O 1
ATOM 531 N N . MET A 1 67 ? 4.895 -3.160 -11.250 1.00 93.50 67 MET A N 1
ATOM 532 C CA . MET A 1 67 ? 4.386 -4.102 -10.255 1.00 93.50 67 MET A CA 1
ATOM 533 C C . MET A 1 67 ? 2.863 -4.189 -10.408 1.00 93.50 67 MET A C 1
ATOM 535 O O . MET A 1 67 ? 2.222 -3.242 -10.871 1.00 93.50 67 MET A O 1
ATOM 539 N N . SER A 1 68 ? 2.265 -5.329 -10.080 1.00 94.56 68 SER A N 1
ATOM 540 C CA . SER A 1 68 ? 0.807 -5.463 -10.050 1.00 94.56 68 SER A CA 1
ATOM 541 C C . SER A 1 68 ? 0.384 -6.357 -8.897 1.00 94.56 68 SER A C 1
ATOM 543 O O . SER A 1 68 ? 1.092 -7.296 -8.549 1.00 94.56 68 SER A O 1
ATOM 545 N N . VAL A 1 69 ? -0.780 -6.072 -8.332 1.00 94.69 69 VAL A N 1
ATOM 546 C CA . VAL A 1 69 ? -1.397 -6.871 -7.277 1.00 94.69 69 VAL A CA 1
ATOM 547 C C . VAL A 1 69 ? -2.810 -7.206 -7.729 1.00 94.69 69 VAL A C 1
ATOM 549 O O . VAL A 1 69 ? -3.491 -6.353 -8.296 1.00 94.69 69 VAL A O 1
ATOM 552 N N . ILE A 1 70 ? -3.224 -8.449 -7.517 1.00 96.38 70 ILE A N 1
ATOM 553 C CA . ILE A 1 70 ? -4.597 -8.900 -7.717 1.00 96.38 70 ILE A CA 1
ATOM 554 C C . ILE A 1 70 ? -5.173 -9.142 -6.333 1.00 96.38 70 ILE A C 1
ATOM 556 O O . ILE A 1 70 ? -4.586 -9.884 -5.543 1.00 96.38 70 ILE A O 1
ATOM 560 N N . GLY A 1 71 ? -6.307 -8.515 -6.052 1.00 94.62 71 GLY A N 1
ATOM 561 C CA . GLY A 1 71 ? -7.035 -8.748 -4.822 1.00 94.62 71 GLY A CA 1
ATOM 562 C C . GLY A 1 71 ? -8.535 -8.718 -5.041 1.00 94.62 71 GLY A C 1
ATOM 563 O O . GLY A 1 71 ? -9.017 -8.147 -6.020 1.00 94.62 71 GLY A O 1
ATOM 564 N N . GLU A 1 72 ? -9.245 -9.351 -4.122 1.00 95.38 72 GLU A N 1
ATOM 565 C CA . GLU A 1 72 ? -10.700 -9.413 -4.098 1.00 95.38 72 GLU A CA 1
ATOM 566 C C . GLU A 1 72 ? -11.217 -8.632 -2.893 1.00 95.38 72 GLU A C 1
ATOM 568 O O . GLU A 1 72 ? -10.703 -8.756 -1.778 1.00 95.38 72 GLU A O 1
ATOM 573 N N . SER A 1 73 ? -12.212 -7.780 -3.134 1.00 88.81 73 SER A N 1
ATOM 574 C CA . SER A 1 73 ? -12.911 -7.072 -2.069 1.00 88.81 73 SER A CA 1
ATOM 575 C C . SER A 1 73 ? -14.153 -7.857 -1.691 1.00 88.81 73 SER A C 1
ATOM 577 O O . SER A 1 73 ? -14.992 -8.126 -2.545 1.00 88.81 73 SER A O 1
ATOM 579 N N . ASN A 1 74 ? -14.312 -8.148 -0.403 1.00 77.06 74 ASN A N 1
ATOM 580 C CA . ASN A 1 74 ? -15.548 -8.729 0.127 1.00 77.06 74 ASN A CA 1
ATOM 581 C C . ASN A 1 74 ? -16.649 -7.672 0.365 1.00 77.06 74 ASN A C 1
ATOM 583 O O . ASN A 1 74 ? -17.700 -7.980 0.935 1.00 77.06 74 ASN A O 1
ATOM 587 N N . LYS A 1 75 ? -16.413 -6.416 -0.042 1.00 69.94 75 LYS A N 1
ATOM 588 C CA . LYS A 1 75 ? -17.363 -5.307 0.092 1.00 69.94 75 LYS A CA 1
ATOM 589 C C . LYS A 1 75 ? -18.510 -5.520 -0.906 1.00 69.94 75 LYS A C 1
ATOM 591 O O . LYS A 1 75 ? -18.277 -5.522 -2.112 1.00 69.94 75 LYS A O 1
ATOM 596 N N . HIS A 1 76 ? -19.709 -5.770 -0.379 1.00 59.56 76 HIS A N 1
ATOM 597 C CA . HIS A 1 76 ? -20.951 -5.900 -1.149 1.00 59.56 76 HIS A CA 1
ATOM 598 C C . HIS A 1 76 ? -21.551 -4.527 -1.455 1.00 59.56 76 HIS A C 1
ATOM 600 O O . HIS A 1 76 ? -21.456 -3.644 -0.571 1.00 59.56 76 HIS A O 1
#